Protein AF-A0A6P0KCW8-F1 (afdb_monomer_lite)

Sequence (74 aa):
MNQDYIAEQINRIESHYQGNQQLVENSCWRIASNADLFDKQLNPDGTLTPTQQQQVDEFIDNFKASRGHNQSQS

pLDDT: mean 86.07, std 14.01, range [36.06, 96.31]

Radius of gyration: 12.58 Å; chains: 1; bounding box: 36×20×32 Å

Structure (mmCIF, N/CA/C/O backbone):
data_AF-A0A6P0KCW8-F1
#
_entry.id   AF-A0A6P0KCW8-F1
#
loop_
_atom_site.group_PDB
_atom_site.id
_atom_site.type_symbol
_atom_site.label_atom_id
_atom_site.label_alt_id
_atom_site.label_comp_id
_atom_site.label_asym_id
_atom_site.label_entity_id
_atom_site.label_seq_id
_atom_site.pdbx_PDB_ins_code
_atom_site.Cartn_x
_atom_site.Cartn_y
_atom_site.Cartn_z
_atom_site.occupancy
_atom_site.B_iso_or_equiv
_atom_site.auth_seq_id
_atom_site.auth_comp_id
_atom_site.auth_asym_id
_atom_site.auth_atom_id
_atom_site.pdbx_PDB_model_num
ATOM 1 N N . MET A 1 1 ? -7.763 -11.712 -3.801 1.00 85.00 1 MET A N 1
ATOM 2 C CA . MET A 1 1 ? -7.445 -10.661 -2.815 1.00 85.00 1 MET A CA 1
ATOM 3 C C . MET A 1 1 ? -7.601 -11.184 -1.392 1.00 85.00 1 MET A C 1
ATOM 5 O O . MET A 1 1 ? -8.676 -11.662 -1.046 1.00 85.00 1 MET A O 1
ATOM 9 N N . ASN A 1 2 ? -6.550 -11.107 -0.575 1.00 93.12 2 ASN A N 1
ATOM 10 C CA . ASN A 1 2 ? -6.580 -11.442 0.851 1.00 93.12 2 ASN A CA 1
ATOM 11 C C . ASN A 1 2 ? -6.770 -10.154 1.673 1.00 93.12 2 ASN A C 1
ATOM 13 O O . ASN A 1 2 ? -5.850 -9.350 1.816 1.00 93.12 2 ASN A O 1
ATOM 17 N N . GLN A 1 3 ? -7.975 -9.958 2.212 1.00 9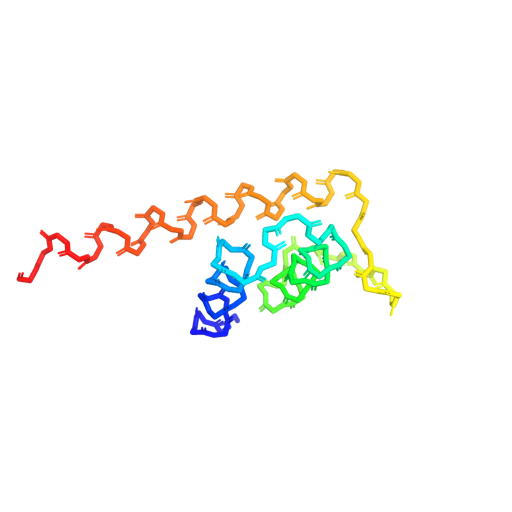2.56 3 GLN A N 1
ATOM 18 C CA . GLN A 1 3 ? -8.335 -8.729 2.927 1.00 92.56 3 GLN A CA 1
ATOM 19 C C . GLN A 1 3 ? -7.578 -8.548 4.250 1.00 92.56 3 GLN A C 1
ATOM 21 O O . GLN A 1 3 ? -7.304 -7.416 4.650 1.00 9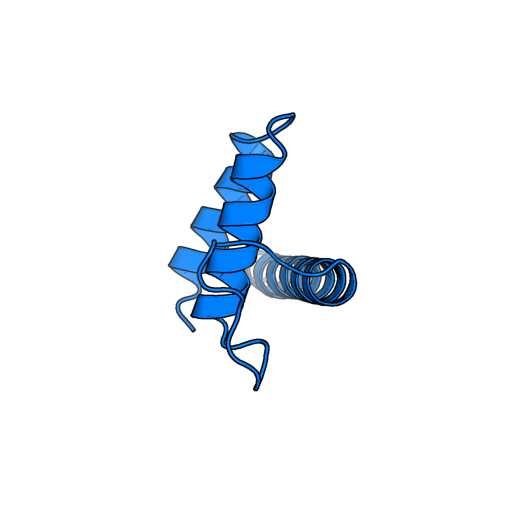2.56 3 GLN A O 1
ATOM 26 N N . ASP A 1 4 ? -7.227 -9.630 4.941 1.00 93.56 4 ASP A N 1
ATOM 27 C CA . ASP A 1 4 ? -6.510 -9.539 6.217 1.00 93.56 4 ASP A CA 1
ATOM 28 C C . ASP A 1 4 ? -5.054 -9.148 5.992 1.00 93.56 4 ASP A C 1
ATOM 30 O O . ASP A 1 4 ? -4.536 -8.274 6.683 1.00 93.56 4 ASP A O 1
ATOM 34 N N . TYR A 1 5 ? -4.442 -9.686 4.935 1.00 94.62 5 TYR A N 1
ATOM 35 C CA . TYR A 1 5 ? -3.118 -9.261 4.494 1.00 94.62 5 TYR A CA 1
ATOM 36 C C . TYR A 1 5 ? -3.082 -7.771 4.128 1.00 94.62 5 TYR A C 1
ATOM 38 O O . TYR A 1 5 ? -2.168 -7.054 4.534 1.00 94.62 5 TYR A O 1
ATOM 46 N N . ILE A 1 6 ? -4.090 -7.285 3.396 1.00 94.44 6 ILE A N 1
ATOM 47 C CA . ILE A 1 6 ? -4.194 -5.868 3.021 1.00 94.44 6 ILE A CA 1
ATOM 48 C C . ILE A 1 6 ? -4.361 -4.979 4.256 1.00 94.44 6 ILE A C 1
ATOM 50 O O . ILE A 1 6 ? -3.651 -3.983 4.373 1.00 94.44 6 ILE A O 1
ATOM 54 N N . ALA A 1 7 ? -5.230 -5.342 5.206 1.00 94.75 7 ALA A N 1
ATOM 55 C CA . ALA A 1 7 ? -5.343 -4.587 6.458 1.00 94.75 7 ALA A CA 1
ATOM 56 C C . ALA A 1 7 ? -4.041 -4.573 7.254 1.00 94.75 7 ALA A C 1
ATOM 58 O O . ALA A 1 7 ? -3.697 -3.542 7.825 1.00 94.75 7 ALA A O 1
ATOM 59 N N . GLU A 1 8 ? -3.307 -5.683 7.283 1.00 95.19 8 GLU A N 1
ATOM 60 C CA . GLU A 1 8 ? -2.010 -5.727 7.946 1.00 95.19 8 GLU A CA 1
ATOM 61 C C . GLU A 1 8 ? -1.019 -4.751 7.296 1.00 95.19 8 GLU A C 1
ATOM 63 O O . GLU A 1 8 ? -0.337 -4.013 8.007 1.00 95.19 8 GLU A O 1
ATOM 68 N N . GLN A 1 9 ? -0.958 -4.697 5.959 1.00 95.31 9 GLN A N 1
ATOM 69 C CA . GLN A 1 9 ? -0.099 -3.736 5.257 1.00 95.31 9 GLN A CA 1
ATOM 70 C C . GLN A 1 9 ? -0.524 -2.283 5.524 1.00 95.31 9 GLN A C 1
ATOM 72 O O . GLN A 1 9 ? 0.336 -1.451 5.800 1.00 95.31 9 GLN A O 1
ATOM 77 N N . ILE A 1 10 ? -1.828 -1.985 5.527 1.00 93.81 10 ILE A N 1
ATOM 78 C CA . ILE A 1 10 ? -2.345 -0.647 5.865 1.00 93.81 10 ILE A CA 1
ATOM 79 C C . ILE A 1 10 ? -1.960 -0.268 7.301 1.00 93.81 10 ILE A C 1
ATOM 81 O O . ILE A 1 10 ? -1.406 0.805 7.527 1.00 93.81 10 ILE A O 1
ATOM 85 N N . ASN A 1 11 ? -2.151 -1.170 8.268 1.00 93.56 11 ASN A N 1
ATOM 86 C CA . ASN A 1 11 ? -1.770 -0.917 9.658 1.00 93.56 11 ASN A CA 1
ATOM 87 C C . ASN A 1 11 ? -0.259 -0.667 9.808 1.00 93.56 11 ASN A C 1
ATOM 89 O O . ASN A 1 11 ? 0.161 0.162 10.614 1.00 93.56 11 ASN A O 1
ATOM 93 N N . ARG A 1 12 ? 0.579 -1.358 9.026 1.00 92.06 12 ARG A N 1
ATOM 94 C CA . ARG A 1 12 ? 2.027 -1.115 8.999 1.00 92.06 12 ARG A CA 1
ATOM 95 C C . ARG A 1 12 ? 2.366 0.280 8.473 1.00 92.06 12 ARG A C 1
ATOM 97 O O . ARG A 1 12 ? 3.167 0.966 9.107 1.00 92.06 12 ARG A O 1
ATOM 104 N N . ILE A 1 13 ? 1.730 0.711 7.382 1.00 92.06 13 ILE A 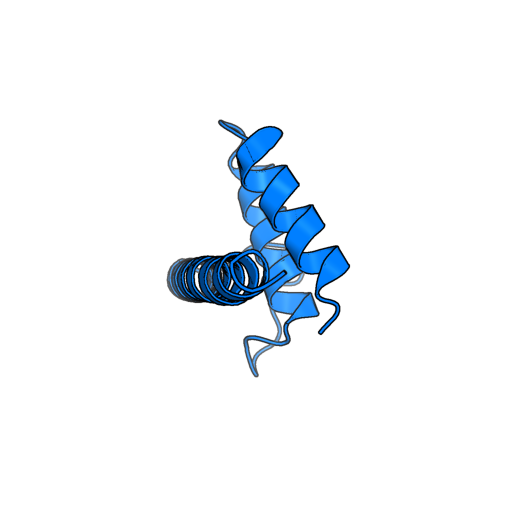N 1
ATOM 105 C CA . ILE A 1 13 ? 1.887 2.065 6.826 1.00 92.06 13 ILE A CA 1
ATOM 106 C C . ILE A 1 13 ? 1.531 3.120 7.881 1.00 92.06 13 ILE A C 1
ATOM 108 O O . ILE A 1 13 ? 2.335 4.009 8.157 1.00 92.06 13 ILE A O 1
ATOM 112 N N . GLU A 1 14 ? 0.358 2.995 8.503 1.00 89.38 14 GLU A N 1
ATOM 113 C CA . GLU A 1 14 ? -0.186 4.027 9.391 1.00 89.38 14 GLU A CA 1
ATOM 114 C C . GLU A 1 14 ? 0.476 4.055 10.774 1.00 89.38 14 GLU A C 1
ATOM 116 O O . GLU A 1 14 ? 0.669 5.139 11.325 1.00 89.38 14 GLU A O 1
ATOM 121 N N . SER A 1 15 ? 0.847 2.895 11.327 1.00 86.19 15 SER A N 1
ATOM 122 C CA . SER A 1 15 ? 1.304 2.782 12.721 1.00 86.19 15 SER A CA 1
ATOM 123 C C . SER A 1 15 ? 2.809 2.575 12.875 1.00 86.19 15 SER A C 1
ATOM 125 O O . SER A 1 15 ? 3.372 2.938 13.905 1.00 86.19 15 SER A O 1
ATOM 127 N N . HIS A 1 16 ? 3.475 1.963 11.890 1.00 81.50 16 HIS A N 1
ATOM 128 C CA . HIS A 1 16 ? 4.855 1.486 12.049 1.00 81.50 16 HIS A CA 1
ATOM 129 C C . HIS A 1 16 ? 5.858 2.160 11.112 1.00 81.50 16 HIS A C 1
ATOM 131 O O . HIS A 1 16 ? 7.039 2.237 11.450 1.00 81.50 16 HIS A O 1
ATOM 137 N N . TYR A 1 17 ? 5.418 2.630 9.943 1.00 87.50 17 TYR A N 1
ATOM 138 C CA . TYR A 1 17 ? 6.302 3.151 8.895 1.00 87.50 17 TYR A CA 1
ATOM 139 C C . TYR A 1 17 ? 6.217 4.670 8.712 1.00 87.50 17 TYR A C 1
ATOM 141 O O . TYR A 1 17 ? 6.765 5.197 7.743 1.00 87.50 17 TYR A O 1
ATOM 149 N N . GLN A 1 18 ? 5.594 5.394 9.649 1.00 76.44 18 GLN A N 1
ATOM 150 C CA . GLN A 1 18 ? 5.564 6.858 9.619 1.00 76.44 18 GLN A CA 1
ATOM 151 C C . GLN A 1 18 ? 6.989 7.430 9.538 1.00 76.44 18 GLN A C 1
ATOM 153 O O . GLN A 1 18 ? 7.831 7.179 10.398 1.00 76.44 18 GLN A O 1
ATOM 158 N N . GLY A 1 19 ? 7.263 8.184 8.470 1.00 79.06 19 GLY A N 1
ATOM 159 C CA . GLY A 1 19 ? 8.579 8.770 8.196 1.00 79.06 19 GLY A CA 1
ATOM 160 C C . GLY A 1 19 ? 9.569 7.861 7.453 1.00 79.06 19 GLY A C 1
ATOM 161 O O . GLY A 1 19 ? 10.653 8.327 7.113 1.00 79.06 19 GLY A O 1
ATOM 162 N N . ASN A 1 20 ? 9.218 6.604 7.147 1.00 90.31 20 ASN A N 1
ATOM 163 C CA . ASN A 1 20 ? 10.037 5.709 6.326 1.00 90.31 20 ASN A CA 1
ATOM 164 C C . ASN A 1 20 ? 9.375 5.432 4.968 1.00 90.31 20 ASN A C 1
ATOM 166 O O . ASN A 1 20 ? 8.647 4.454 4.790 1.00 90.31 20 ASN A O 1
ATOM 170 N N . GLN A 1 21 ? 9.678 6.297 4.000 1.00 87.44 21 GLN A N 1
ATOM 171 C CA . GLN A 1 21 ? 9.079 6.271 2.666 1.00 87.44 21 GLN A CA 1
ATOM 172 C C . GLN A 1 21 ? 9.281 4.932 1.933 1.00 87.44 21 GLN A C 1
ATOM 174 O O . GLN A 1 21 ? 8.334 4.424 1.345 1.00 87.44 21 GLN A O 1
ATOM 179 N N . GLN A 1 22 ? 10.458 4.305 2.034 1.00 89.69 22 GLN A N 1
ATOM 180 C CA . GLN A 1 22 ? 10.721 3.024 1.361 1.00 89.69 22 GLN A CA 1
ATOM 181 C C . GLN A 1 22 ? 9.835 1.887 1.887 1.00 89.69 22 GLN A C 1
ATOM 183 O O . GLN A 1 22 ? 9.382 1.039 1.119 1.00 89.69 22 GLN A O 1
ATOM 188 N N . LEU A 1 23 ? 9.578 1.848 3.200 1.00 91.19 23 LEU A N 1
ATOM 189 C CA . LEU A 1 23 ? 8.708 0.828 3.796 1.00 91.19 23 LEU A CA 1
ATOM 190 C C . LEU A 1 23 ? 7.231 1.067 3.461 1.00 91.19 23 LEU A C 1
ATOM 192 O O . LEU A 1 23 ? 6.485 0.101 3.270 1.00 91.19 23 LEU A O 1
ATOM 196 N N . VAL A 1 24 ? 6.821 2.334 3.352 1.00 91.38 24 VAL A N 1
ATOM 197 C CA . VAL A 1 24 ? 5.484 2.710 2.875 1.00 91.38 24 VAL A CA 1
ATOM 198 C C . VAL A 1 24 ? 5.296 2.263 1.425 1.00 91.38 24 VAL A C 1
ATOM 200 O O . VAL A 1 24 ? 4.376 1.498 1.151 1.00 91.38 24 VAL A O 1
ATOM 203 N N . GLU A 1 25 ? 6.209 2.631 0.523 1.00 91.06 25 GLU A N 1
ATOM 204 C CA . GLU A 1 25 ? 6.157 2.257 -0.899 1.00 91.06 25 GLU A CA 1
ATOM 205 C C . GLU A 1 25 ? 6.144 0.731 -1.094 1.00 91.06 25 GLU A C 1
ATOM 207 O O . GLU A 1 25 ? 5.327 0.207 -1.851 1.00 91.06 25 GLU A O 1
ATOM 212 N N . ASN A 1 26 ? 6.968 -0.009 -0.340 1.00 92.00 26 ASN A N 1
ATOM 213 C CA . ASN A 1 26 ? 6.974 -1.476 -0.377 1.00 92.00 26 ASN A CA 1
ATOM 214 C C . ASN A 1 26 ? 5.617 -2.071 0.039 1.00 92.00 26 ASN A C 1
ATOM 216 O O . ASN A 1 26 ? 5.132 -3.032 -0.561 1.00 92.00 26 ASN A O 1
ATOM 220 N N . SER A 1 27 ? 4.984 -1.492 1.060 1.00 94.00 27 SER A N 1
ATOM 221 C CA . SER A 1 27 ? 3.670 -1.936 1.536 1.00 94.00 27 SER A CA 1
ATOM 222 C C . SER A 1 27 ? 2.576 -1.632 0.511 1.00 94.00 27 SER A C 1
ATOM 224 O O . SER A 1 27 ? 1.750 -2.500 0.231 1.00 94.00 27 SER A O 1
ATOM 226 N N . CYS A 1 28 ? 2.615 -0.456 -0.118 1.00 94.50 28 CYS A N 1
ATOM 227 C CA . CYS A 1 28 ? 1.722 -0.087 -1.217 1.00 94.50 28 CYS A CA 1
ATOM 228 C C . CYS A 1 28 ? 1.865 -1.047 -2.407 1.00 94.50 28 CYS A C 1
ATOM 230 O O . CYS A 1 28 ? 0.865 -1.530 -2.941 1.00 94.50 28 CYS A O 1
ATOM 232 N N . TRP A 1 29 ? 3.095 -1.417 -2.770 1.00 95.25 29 TRP A N 1
ATOM 233 C CA . TRP A 1 29 ? 3.351 -2.410 -3.814 1.00 95.25 29 TRP A CA 1
ATOM 234 C C . TRP A 1 29 ? 2.758 -3.784 -3.471 1.00 95.25 29 TRP A C 1
ATOM 236 O O . TRP A 1 29 ? 2.113 -4.420 -4.307 1.00 95.25 29 TRP A O 1
ATOM 246 N N . ARG A 1 30 ? 2.909 -4.237 -2.218 1.00 94.44 30 ARG A N 1
ATOM 247 C CA . ARG A 1 30 ? 2.326 -5.503 -1.734 1.00 94.44 30 ARG A CA 1
ATOM 248 C C . ARG A 1 30 ? 0.802 -5.489 -1.776 1.00 94.44 30 ARG A C 1
ATOM 250 O O . ARG A 1 30 ? 0.204 -6.505 -2.128 1.00 94.44 30 ARG A O 1
ATOM 257 N N . ILE A 1 31 ? 0.184 -4.360 -1.428 1.00 95.44 31 ILE A N 1
ATOM 258 C CA . ILE A 1 31 ? -1.267 -4.168 -1.528 1.00 95.44 31 ILE A CA 1
ATOM 259 C C . ILE A 1 31 ? -1.700 -4.277 -2.990 1.00 95.44 31 ILE A C 1
ATOM 261 O O . ILE A 1 31 ? -2.561 -5.100 -3.293 1.00 95.44 31 ILE A O 1
ATOM 265 N N . ALA A 1 32 ? -1.056 -3.533 -3.894 1.00 94.81 32 ALA A N 1
ATOM 266 C CA . ALA A 1 32 ? -1.355 -3.565 -5.325 1.00 94.81 32 ALA A CA 1
ATOM 267 C C . ALA A 1 32 ? -1.261 -4.976 -5.915 1.00 94.81 32 ALA A C 1
ATOM 269 O O . ALA A 1 32 ? -2.153 -5.404 -6.64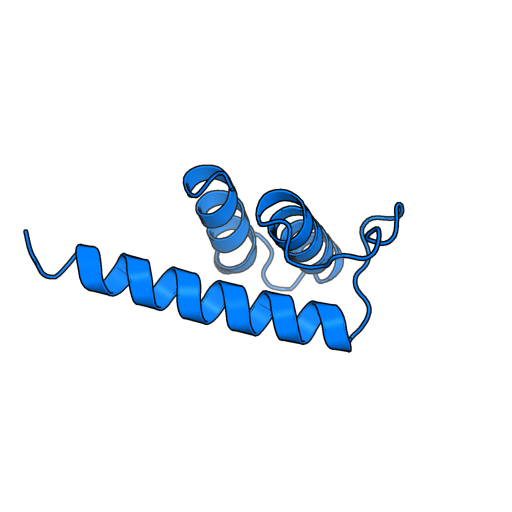4 1.00 94.81 32 ALA A O 1
ATOM 270 N N . SER A 1 33 ? -0.202 -5.712 -5.559 1.00 93.00 33 SER A N 1
ATOM 271 C CA . SER A 1 33 ? 0.018 -7.084 -6.018 1.00 93.00 33 SER A CA 1
ATOM 272 C C . SER A 1 33 ? -1.032 -8.051 -5.469 1.00 93.00 33 SER A C 1
ATOM 274 O O . SER A 1 33 ? -1.510 -8.919 -6.191 1.00 93.00 33 SER A O 1
ATOM 276 N N . ASN A 1 34 ? -1.420 -7.913 -4.198 1.00 94.06 34 ASN A N 1
ATOM 277 C CA . ASN A 1 34 ? -2.391 -8.813 -3.580 1.00 94.06 34 ASN A CA 1
ATOM 278 C C . ASN A 1 34 ? -3.840 -8.549 -4.028 1.00 94.06 34 ASN A C 1
ATOM 280 O O . ASN A 1 34 ? -4.655 -9.479 -4.089 1.00 94.06 34 ASN A O 1
ATOM 284 N N . ALA A 1 35 ? -4.160 -7.285 -4.299 1.00 92.50 35 ALA A N 1
ATOM 285 C CA . ALA A 1 35 ? -5.458 -6.846 -4.794 1.00 92.50 35 ALA A CA 1
ATOM 286 C C . ALA A 1 35 ? -5.593 -6.947 -6.321 1.00 92.50 35 ALA A C 1
ATOM 288 O O . ALA A 1 35 ? -6.699 -6.762 -6.815 1.00 92.50 35 ALA A O 1
ATOM 289 N N . ASP A 1 36 ? -4.512 -7.291 -7.033 1.00 91.81 36 ASP A N 1
ATOM 290 C CA . ASP A 1 36 ? -4.474 -7.393 -8.498 1.00 91.81 36 ASP A CA 1
ATOM 291 C C . ASP A 1 36 ? -4.979 -6.102 -9.175 1.00 91.81 36 ASP A C 1
ATOM 293 O O . ASP A 1 36 ? -5.818 -6.122 -10.069 1.00 91.81 36 ASP A O 1
ATOM 297 N N . LEU A 1 37 ? -4.518 -4.941 -8.681 1.00 90.69 37 LEU A N 1
ATOM 298 C CA . LEU A 1 37 ? -5.060 -3.629 -9.082 1.00 90.69 37 LEU A CA 1
ATOM 299 C C . LEU A 1 37 ? -4.716 -3.219 -10.516 1.00 90.69 37 LEU A C 1
ATOM 301 O O . LEU A 1 37 ? -5.324 -2.291 -11.048 1.00 90.69 37 LEU A O 1
ATOM 305 N N . PHE A 1 38 ? -3.715 -3.851 -11.126 1.00 89.19 38 PHE A N 1
ATOM 306 C CA . PHE A 1 38 ? -3.185 -3.438 -12.417 1.00 89.19 38 PHE A CA 1
ATOM 307 C C . PHE A 1 38 ? -3.028 -4.643 -13.342 1.00 89.19 38 PHE A C 1
ATOM 309 O O . PHE A 1 38 ? -2.298 -5.574 -13.025 1.00 89.19 38 PHE A O 1
ATOM 316 N N . ASP A 1 39 ? -3.608 -4.559 -14.543 1.00 76.75 39 ASP A N 1
ATOM 317 C CA . ASP A 1 39 ? -3.460 -5.578 -15.600 1.00 76.75 39 ASP A CA 1
ATOM 318 C C . ASP A 1 39 ? -2.013 -5.718 -16.112 1.00 76.75 39 ASP A C 1
ATOM 320 O O . ASP A 1 39 ? -1.654 -6.681 -16.794 1.00 76.75 39 ASP A O 1
ATOM 324 N N . LYS A 1 40 ? -1.166 -4.718 -15.836 1.00 71.94 40 LYS A N 1
ATOM 325 C CA . LYS A 1 40 ? 0.257 -4.722 -16.183 1.00 71.94 40 LYS A CA 1
ATOM 326 C C . LYS A 1 40 ? 1.079 -5.219 -15.005 1.00 71.94 40 LYS A C 1
ATOM 328 O O . LYS A 1 40 ? 0.817 -4.856 -13.862 1.00 71.94 40 LYS A O 1
ATOM 333 N N . GLN A 1 41 ? 2.137 -5.968 -15.316 1.00 74.56 41 GLN A N 1
ATOM 334 C CA . GLN A 1 41 ? 3.114 -6.408 -14.326 1.00 74.56 41 GLN A CA 1
ATOM 335 C C . GLN A 1 41 ? 3.660 -5.201 -13.554 1.00 74.56 41 GLN A C 1
ATOM 337 O O . GLN A 1 41 ? 4.215 -4.269 -14.138 1.00 74.56 41 GLN A O 1
ATOM 342 N N . LEU A 1 42 ? 3.471 -5.233 -12.237 1.00 84.81 42 LEU A N 1
ATOM 343 C CA . LEU A 1 42 ? 4.126 -4.330 -11.302 1.00 84.81 42 LEU A CA 1
ATOM 344 C C . LEU A 1 42 ? 5.647 -4.384 -11.483 1.00 84.81 42 LEU A C 1
ATOM 346 O O . LEU A 1 42 ? 6.193 -5.423 -11.868 1.00 84.81 42 LEU A O 1
ATOM 350 N N . ASN A 1 43 ? 6.338 -3.288 -11.160 1.00 80.88 43 ASN A N 1
ATOM 351 C CA . ASN A 1 43 ? 7.793 -3.282 -11.238 1.00 80.88 43 ASN A CA 1
ATOM 352 C C . ASN A 1 43 ? 8.360 -4.349 -10.280 1.00 80.88 43 ASN A C 1
ATOM 354 O O . ASN A 1 43 ? 7.973 -4.384 -9.108 1.00 80.88 43 ASN A O 1
ATOM 358 N N . PRO A 1 44 ? 9.269 -5.225 -10.742 1.00 80.31 44 PRO A N 1
ATOM 359 C CA . PRO A 1 44 ? 9.796 -6.326 -9.933 1.00 80.31 44 PRO A CA 1
ATOM 360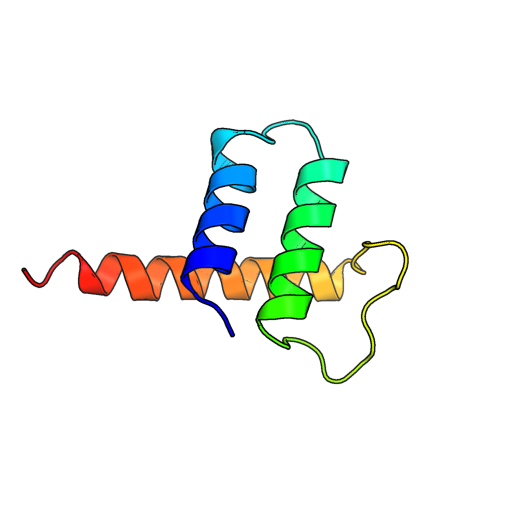 C C . PRO A 1 44 ? 10.698 -5.858 -8.783 1.00 80.31 44 PRO A C 1
ATOM 362 O O . PRO A 1 44 ? 11.008 -6.641 -7.890 1.00 80.31 44 PRO A O 1
ATOM 365 N N . ASP A 1 45 ? 11.118 -4.593 -8.797 1.00 82.81 45 ASP A N 1
ATOM 366 C CA . ASP A 1 45 ? 11.923 -3.962 -7.750 1.00 82.81 45 ASP A CA 1
ATOM 367 C C . ASP A 1 45 ? 11.098 -3.494 -6.536 1.00 82.81 45 ASP A C 1
ATOM 369 O O . ASP A 1 45 ? 11.664 -2.979 -5.573 1.00 82.81 45 ASP A O 1
ATOM 373 N N . GLY A 1 46 ? 9.776 -3.697 -6.550 1.00 81.75 46 GLY A N 1
ATOM 374 C CA . GLY A 1 46 ? 8.903 -3.307 -5.447 1.00 81.75 46 GLY A CA 1
ATOM 375 C C . GLY A 1 46 ? 8.496 -1.833 -5.461 1.00 81.75 46 GLY A C 1
ATOM 376 O O . GLY A 1 46 ? 7.996 -1.349 -4.448 1.00 81.75 46 GLY A O 1
ATOM 377 N N . THR A 1 47 ? 8.711 -1.119 -6.572 1.00 87.94 47 THR A N 1
ATOM 378 C CA . THR A 1 47 ? 8.337 0.296 -6.722 1.00 87.94 47 THR A CA 1
ATOM 379 C C . THR A 1 47 ? 7.020 0.480 -7.472 1.00 87.94 47 THR A C 1
ATOM 381 O O . THR A 1 47 ? 6.606 -0.354 -8.282 1.00 87.94 47 THR A O 1
ATOM 384 N N . LEU A 1 48 ? 6.361 1.609 -7.219 1.00 90.31 48 LEU A N 1
ATOM 385 C CA . LEU A 1 48 ? 5.180 2.055 -7.949 1.00 90.31 48 LEU A CA 1
ATOM 386 C C . LEU A 1 48 ? 5.506 3.344 -8.700 1.00 90.31 48 LEU A C 1
ATOM 388 O O . LEU A 1 48 ? 6.212 4.216 -8.196 1.00 90.31 48 LEU A O 1
ATOM 392 N N . THR A 1 49 ? 4.972 3.487 -9.912 1.00 91.38 49 THR A N 1
ATOM 393 C CA . THR A 1 49 ? 4.941 4.804 -10.564 1.00 91.38 49 TH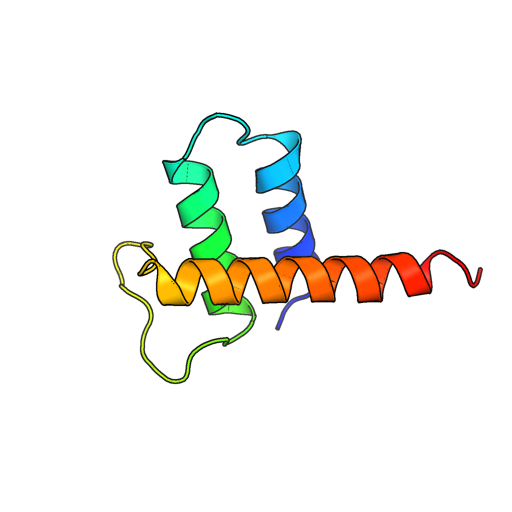R A CA 1
ATOM 394 C C . THR A 1 49 ? 4.020 5.752 -9.784 1.00 91.38 49 THR A C 1
ATOM 396 O O . THR A 1 49 ? 3.104 5.278 -9.109 1.00 91.38 49 THR A O 1
ATOM 399 N N . PRO A 1 50 ? 4.171 7.084 -9.911 1.00 91.56 50 PRO A N 1
ATOM 400 C CA . PRO A 1 50 ? 3.299 8.033 -9.213 1.00 91.56 50 PRO A CA 1
ATOM 401 C C . PRO A 1 50 ? 1.800 7.806 -9.468 1.00 91.56 50 PRO A C 1
ATOM 403 O O . PRO A 1 50 ? 0.996 7.891 -8.547 1.00 91.56 50 PRO A O 1
ATOM 406 N N . THR A 1 51 ? 1.420 7.452 -10.702 1.00 91.81 51 THR A N 1
ATOM 407 C CA . THR A 1 51 ? 0.025 7.135 -11.048 1.00 91.81 51 THR A CA 1
ATOM 408 C C . THR A 1 51 ? -0.467 5.872 -10.344 1.00 91.81 51 THR A C 1
ATOM 410 O O . THR A 1 51 ? -1.576 5.862 -9.822 1.00 91.81 51 THR A O 1
ATOM 413 N N . GLN A 1 52 ? 0.352 4.818 -10.286 1.00 92.94 52 GLN A N 1
ATOM 414 C CA . GLN A 1 52 ? -0.012 3.596 -9.565 1.00 92.94 52 GLN A CA 1
ATOM 415 C C . GLN A 1 52 ? -0.097 3.838 -8.059 1.00 92.94 52 GLN A C 1
ATOM 417 O O . GLN A 1 52 ? -0.995 3.303 -7.421 1.00 92.94 52 GLN A O 1
ATOM 422 N N . GLN A 1 53 ? 0.800 4.655 -7.499 1.00 94.12 53 GLN A N 1
ATOM 423 C CA . GLN A 1 53 ? 0.744 5.024 -6.087 1.00 94.12 53 GLN A CA 1
ATOM 424 C C . GLN A 1 53 ? -0.596 5.687 -5.757 1.00 94.12 53 GLN A C 1
ATOM 426 O O . GLN A 1 53 ? -1.286 5.225 -4.857 1.00 94.12 53 GLN A O 1
ATOM 431 N N . GLN A 1 54 ? -1.024 6.666 -6.560 1.00 94.19 54 GLN A N 1
ATOM 432 C CA . GLN A 1 54 ? -2.321 7.316 -6.372 1.00 94.19 54 GLN A CA 1
ATOM 433 C C . GLN A 1 54 ? -3.493 6.319 -6.427 1.00 94.19 54 GLN A C 1
ATOM 435 O O . GLN A 1 54 ? -4.401 6.382 -5.606 1.00 94.19 54 GLN A O 1
ATOM 440 N N . GLN A 1 55 ? -3.468 5.365 -7.362 1.00 94.81 55 GLN A N 1
ATOM 441 C CA . GLN A 1 55 ? -4.514 4.340 -7.469 1.00 94.81 55 GLN A CA 1
ATOM 442 C C . GLN A 1 55 ? -4.525 3.380 -6.267 1.00 94.81 55 GLN A C 1
ATOM 444 O O . GLN A 1 55 ? -5.589 2.924 -5.850 1.00 94.81 55 GLN A O 1
ATOM 449 N N . VAL A 1 56 ? -3.355 3.076 -5.696 1.00 95.38 56 VAL A N 1
ATOM 450 C CA . VAL A 1 56 ? -3.253 2.301 -4.452 1.00 95.38 56 VAL A CA 1
ATOM 451 C C . VAL A 1 56 ? -3.799 3.098 -3.272 1.00 95.38 56 VAL A C 1
ATOM 453 O O . VAL A 1 56 ? -4.534 2.531 -2.467 1.00 95.38 56 VAL A O 1
ATOM 456 N N . ASP A 1 57 ? -3.498 4.392 -3.186 1.00 94.56 57 ASP A N 1
ATOM 457 C CA . ASP A 1 57 ? -4.004 5.264 -2.123 1.00 94.56 57 ASP A CA 1
ATOM 458 C C . ASP A 1 57 ? -5.542 5.342 -2.168 1.00 94.56 57 ASP A C 1
ATOM 460 O O . ASP A 1 57 ? -6.209 5.086 -1.164 1.00 94.56 57 ASP A O 1
ATOM 464 N N . GLU A 1 58 ? -6.124 5.554 -3.355 1.00 96.31 58 GLU A N 1
ATOM 465 C CA . GLU A 1 58 ? -7.580 5.528 -3.566 1.00 96.31 58 GLU A CA 1
ATOM 466 C C . GLU A 1 58 ? -8.195 4.167 -3.197 1.00 96.31 58 GLU A C 1
ATOM 468 O O . GLU A 1 58 ? -9.282 4.091 -2.613 1.00 96.31 58 GLU A O 1
ATOM 473 N N . PHE A 1 59 ? -7.510 3.064 -3.513 1.00 95.94 59 PHE A N 1
ATOM 474 C CA . PHE A 1 59 ? -7.944 1.732 -3.103 1.00 95.94 59 PHE A CA 1
ATOM 475 C C . PHE A 1 59 ? -7.932 1.570 -1.575 1.00 95.94 59 PHE A C 1
ATOM 477 O O . PHE A 1 59 ? -8.902 1.053 -1.016 1.00 95.94 59 PHE A O 1
ATOM 484 N N . ILE A 1 60 ? -6.873 2.018 -0.892 1.00 94.94 60 ILE A N 1
ATOM 485 C CA . ILE A 1 60 ? -6.743 1.954 0.572 1.00 94.94 60 ILE A CA 1
ATOM 486 C C . ILE A 1 60 ? -7.872 2.738 1.249 1.00 94.94 60 ILE A C 1
ATOM 488 O O . ILE A 1 60 ? -8.500 2.221 2.179 1.00 94.94 60 ILE A O 1
ATOM 492 N N . ASP A 1 61 ? -8.177 3.941 0.764 1.00 94.81 61 ASP A N 1
ATOM 493 C CA . ASP A 1 61 ? -9.253 4.772 1.308 1.00 94.81 61 ASP A CA 1
ATOM 494 C C . ASP A 1 61 ? -10.621 4.089 1.180 1.00 94.81 61 ASP A C 1
ATOM 496 O O . ASP A 1 61 ? -11.363 3.968 2.163 1.00 94.81 61 ASP A O 1
ATOM 500 N N . ASN A 1 62 ? -10.930 3.550 -0.002 1.00 94.94 62 ASN A N 1
ATOM 501 C CA . ASN A 1 62 ? -12.166 2.799 -0.238 1.00 94.94 62 ASN A CA 1
ATOM 502 C C . ASN A 1 62 ? -12.238 1.521 0.611 1.00 94.94 62 ASN A C 1
ATOM 504 O O . ASN A 1 62 ? -13.286 1.188 1.176 1.00 94.94 62 ASN A O 1
ATOM 508 N N . PHE A 1 63 ? -11.115 0.814 0.748 1.00 93.81 63 PHE A N 1
ATOM 509 C CA . PHE A 1 63 ? -11.012 -0.384 1.571 1.00 93.81 63 PHE A CA 1
ATOM 510 C C . PHE A 1 63 ? -11.320 -0.076 3.042 1.00 93.81 63 PHE A C 1
ATOM 512 O O . PHE A 1 63 ? -12.159 -0.747 3.653 1.00 93.81 63 PHE A O 1
ATOM 519 N N . LYS A 1 64 ? -10.718 0.983 3.598 1.00 91.50 64 LYS A N 1
ATOM 520 C CA . LYS A 1 64 ? -10.976 1.452 4.968 1.00 91.50 64 LYS A CA 1
ATOM 521 C C . LYS A 1 64 ? -12.432 1.869 5.164 1.00 91.50 64 LYS A C 1
ATOM 523 O O . LYS A 1 64 ? -13.047 1.452 6.146 1.00 91.50 64 LYS A O 1
ATOM 528 N N . ALA A 1 65 ? -13.003 2.623 4.224 1.00 91.12 65 ALA A N 1
ATOM 529 C CA . ALA A 1 65 ? -14.402 3.045 4.285 1.00 91.12 65 ALA A CA 1
ATOM 530 C C . ALA A 1 65 ? -15.365 1.843 4.318 1.00 91.12 65 ALA A C 1
ATOM 532 O O . ALA A 1 65 ? -16.292 1.812 5.130 1.00 91.12 65 ALA A O 1
ATOM 533 N N . SER A 1 66 ? -15.112 0.814 3.501 1.00 88.25 66 SER A N 1
ATOM 534 C CA . SER A 1 66 ? -15.937 -0.404 3.455 1.00 88.25 66 SER A CA 1
ATOM 535 C C . SER A 1 66 ? -15.879 -1.238 4.747 1.00 88.25 66 SER A C 1
ATOM 537 O O . SER A 1 66 ? -16.873 -1.856 5.141 1.00 88.25 66 SER A O 1
ATOM 539 N N . ARG A 1 67 ? -14.736 -1.231 5.449 1.00 81.12 67 ARG A N 1
ATOM 540 C CA . ARG A 1 67 ? -14.563 -1.925 6.737 1.00 81.12 67 ARG A CA 1
ATOM 541 C C . ARG A 1 67 ? -15.107 -1.129 7.921 1.00 81.12 67 ARG A C 1
ATOM 543 O O . ARG A 1 67 ? -15.727 -1.727 8.797 1.00 81.12 67 ARG A O 1
ATOM 550 N N . GLY A 1 68 ? -14.958 0.196 7.924 1.00 65.19 68 GLY A N 1
ATOM 551 C CA . GLY A 1 68 ? -15.564 1.068 8.937 1.00 65.19 68 GLY A CA 1
ATOM 552 C C . GLY A 1 68 ? -17.097 1.012 8.928 1.00 65.19 68 GLY A C 1
ATOM 553 O O . GLY A 1 68 ? -17.727 1.035 9.986 1.00 65.19 68 GLY A O 1
ATOM 554 N N . HIS A 1 69 ? -17.704 0.829 7.749 1.00 55.12 69 HIS A N 1
ATOM 555 C CA . HIS A 1 69 ? -19.152 0.635 7.621 1.00 55.12 69 HIS A CA 1
ATOM 556 C C . HIS A 1 69 ? -19.643 -0.672 8.276 1.00 55.12 69 HIS A C 1
ATOM 558 O O . HIS A 1 69 ? -20.738 -0.703 8.831 1.00 55.12 69 HIS A O 1
ATOM 564 N N . ASN A 1 70 ? -18.823 -1.730 8.276 1.00 50.09 70 ASN A N 1
ATOM 565 C CA . ASN A 1 70 ? -19.165 -3.024 8.882 1.00 50.09 70 ASN A CA 1
ATOM 566 C C . ASN A 1 70 ? -19.029 -3.057 10.415 1.00 50.09 70 ASN A C 1
ATOM 568 O O . ASN A 1 70 ? -19.615 -3.926 11.048 1.00 50.09 70 ASN A O 1
ATOM 572 N N . GLN A 1 71 ? -18.299 -2.122 11.034 1.00 44.16 71 GLN A N 1
ATOM 573 C CA . GLN A 1 71 ? -18.202 -2.027 12.501 1.00 44.16 71 GLN A CA 1
ATOM 574 C C . GLN A 1 71 ? -19.351 -1.229 13.140 1.00 44.16 71 GLN A C 1
ATOM 576 O O . GLN A 1 71 ? -19.468 -1.197 14.359 1.00 44.16 71 GLN A O 1
ATOM 581 N N . SER A 1 72 ? -20.213 -0.603 12.332 1.00 42.84 72 SER A N 1
ATOM 582 C CA . SER A 1 72 ? -21.351 0.198 12.810 1.00 42.84 72 SER A CA 1
ATOM 583 C C . SER A 1 72 ? -22.687 -0.566 12.806 1.00 42.84 72 SER A C 1
ATOM 585 O O . SER A 1 72 ? -23.736 0.047 12.986 1.00 42.84 72 SER A O 1
ATOM 587 N N . GLN A 1 73 ? -22.678 -1.888 12.577 1.00 37.31 73 GLN A N 1
ATOM 588 C CA . GLN A 1 73 ? -23.891 -2.723 12.493 1.00 37.31 73 GLN A CA 1
ATOM 589 C C . GLN A 1 73 ? -23.898 -3.956 13.418 1.00 37.31 73 GLN A C 1
ATOM 591 O O . GLN A 1 73 ? -24.664 -4.890 13.181 1.00 37.31 73 GLN A O 1
ATOM 596 N N . SER A 1 74 ? -23.095 -3.968 14.481 1.00 36.06 74 SER A N 1
ATOM 597 C CA . SER A 1 74 ? -23.090 -5.045 15.487 1.00 36.06 74 SER A CA 1
ATOM 598 C C . SER A 1 74 ? -23.335 -4.517 16.888 1.00 36.06 74 SER A C 1
ATOM 600 O O . SER A 1 74 ? -22.649 -3.532 17.239 1.00 36.06 74 SER A O 1
#

Secondary structure (DSSP, 8-state):
--HHHHHHHHHHHHHT-TT-HHHHHHHHHHHHHHHT--SSPPPTTS---HHHHHHHHHHHHHHHHHHHHHTT--

Foldseek 3Di:
DDLVLLVVLVCCLVPPCVPPVVSNLLSLLVNCVVVVVDPDDDDPVSGDDPVSSVSSVVVNVVSVVVVVVVVVPD